Protein AF-A0A7W0GAB4-F1 (afdb_monomer)

Solvent-accessible surface area (backbone atoms only — not comparable to full-atom values): 3569 Å² total; per-residue (Å²): 118,80,61,60,60,51,51,49,52,53,49,52,50,52,48,52,66,68,62,58,57,49,72,66,56,50,52,33,53,49,24,54,51,51,15,66,77,70,69,44,95,70,44,62,47,76,40,66,31,98,84,72,81,50,75,68,42,78,38,103

Mean predicted aligned error: 10.95 Å

Radius of gyration: 18.11 Å; Cα contacts (8 Å, |Δi|>4): 45; chains: 1; bounding box: 40×14×54 Å

Sequence (60 aa):
MPETDRLLGLIDAGIALSSELSLDDLLRKLAETAAALTGARYAALGVIDPSGTGLERFVN

Structure (mmCIF, N/CA/C/O backbone):
data_AF-A0A7W0GAB4-F1
#
_entry.id   AF-A0A7W0GAB4-F1
#
loop_
_atom_site.group_PDB
_atom_site.id
_atom_site.type_symbol
_atom_site.label_atom_id
_atom_site.label_alt_id
_atom_site.label_comp_id
_atom_site.label_asym_id
_atom_site.label_entity_id
_atom_site.label_seq_id
_atom_site.pdbx_PDB_ins_code
_atom_site.Cartn_x
_atom_site.Cartn_y
_atom_site.Cartn_z
_atom_site.occupancy
_atom_site.B_iso_or_equiv
_atom_site.auth_seq_id
_atom_site.auth_comp_id
_atom_site.auth_asym_id
_atom_site.auth_atom_id
_atom_site.pdbx_PDB_model_num
ATOM 1 N N . MET A 1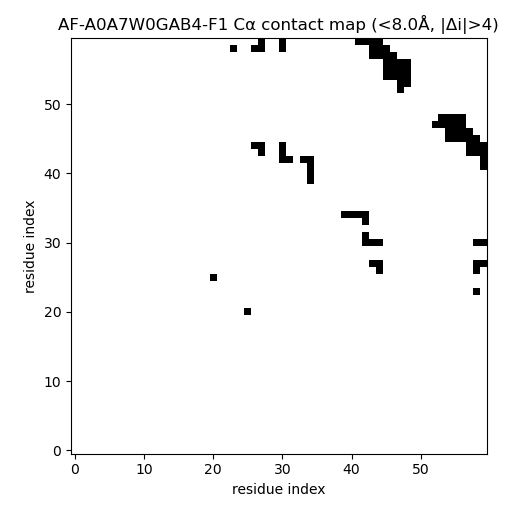 1 ? 22.274 1.902 33.444 1.00 54.94 1 MET A N 1
ATOM 2 C CA . MET A 1 1 ? 21.835 0.506 33.654 1.00 54.94 1 MET A CA 1
ATOM 3 C C . MET A 1 1 ? 21.706 -0.124 32.269 1.00 54.94 1 MET A C 1
ATOM 5 O O . MET A 1 1 ? 20.738 0.181 31.592 1.00 54.94 1 MET A O 1
ATOM 9 N N . PRO A 1 2 ? 22.679 -0.929 31.806 1.00 61.69 2 PRO A N 1
ATOM 10 C CA . PRO A 1 2 ? 22.768 -1.416 30.414 1.00 61.69 2 PRO A CA 1
ATOM 11 C C . PRO A 1 2 ? 21.694 -2.452 30.019 1.00 61.69 2 PRO A C 1
ATOM 13 O O . P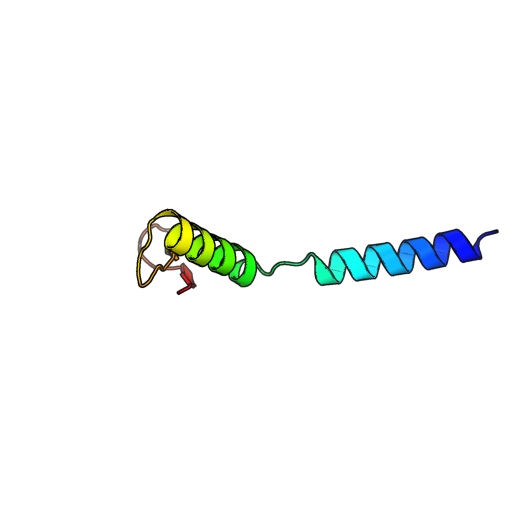RO A 1 2 ? 21.747 -3.032 28.935 1.00 61.69 2 PRO A O 1
ATOM 16 N N . GLU A 1 3 ? 20.762 -2.742 30.925 1.00 66.94 3 GLU A N 1
ATOM 17 C CA . GLU A 1 3 ? 19.671 -3.702 30.749 1.00 66.94 3 GLU A CA 1
ATOM 18 C C . GLU A 1 3 ? 18.441 -3.040 30.120 1.00 66.94 3 GLU A C 1
ATOM 20 O O . GLU A 1 3 ? 17.824 -3.614 29.227 1.00 66.94 3 GLU A O 1
ATOM 25 N N . THR A 1 4 ? 18.156 -1.788 30.494 1.00 74.69 4 THR A N 1
ATOM 26 C CA . THR A 1 4 ? 17.096 -0.974 29.884 1.00 74.69 4 THR A CA 1
ATOM 27 C C . THR A 1 4 ? 17.399 -0.692 28.414 1.00 74.69 4 THR A C 1
ATOM 29 O O . THR A 1 4 ? 16.523 -0.872 27.580 1.00 74.69 4 THR A O 1
ATOM 32 N N . ASP A 1 5 ? 18.649 -0.359 28.076 1.00 75.25 5 ASP A N 1
ATOM 33 C CA . ASP A 1 5 ? 19.056 -0.094 26.687 1.00 75.25 5 ASP A CA 1
ATOM 34 C C . ASP A 1 5 ? 18.970 -1.353 25.807 1.00 75.25 5 ASP A C 1
ATOM 36 O O . ASP A 1 5 ? 18.595 -1.281 24.638 1.00 75.25 5 ASP A O 1
ATOM 40 N N . ARG A 1 6 ? 19.251 -2.536 26.374 1.00 74.50 6 ARG A N 1
ATOM 41 C CA . ARG A 1 6 ? 19.075 -3.822 25.679 1.00 74.50 6 ARG A CA 1
ATOM 42 C C . ARG A 1 6 ? 17.609 -4.191 25.487 1.00 74.50 6 ARG A C 1
ATOM 44 O O . ARG A 1 6 ? 17.254 -4.710 24.433 1.00 74.50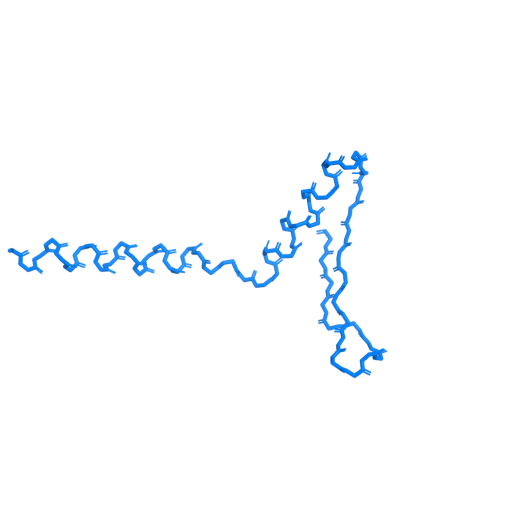 6 ARG A O 1
ATOM 51 N N . LEU A 1 7 ? 16.770 -3.926 26.485 1.00 78.81 7 LEU A N 1
ATOM 52 C CA . LEU A 1 7 ? 15.329 -4.145 26.394 1.00 78.81 7 LEU A CA 1
ATOM 53 C C . LEU A 1 7 ? 14.694 -3.214 25.353 1.00 78.81 7 LEU A C 1
ATOM 55 O O . LEU A 1 7 ? 13.906 -3.674 24.534 1.00 78.81 7 LEU A O 1
ATOM 59 N N . LEU A 1 8 ? 15.081 -1.937 25.345 1.00 74.50 8 LEU A N 1
ATOM 60 C CA . LEU A 1 8 ? 14.652 -0.964 24.340 1.00 74.50 8 LEU A CA 1
ATOM 61 C C . LEU A 1 8 ? 15.104 -1.378 22.935 1.00 74.50 8 LEU A C 1
ATOM 63 O O . LEU A 1 8 ? 14.284 -1.400 22.026 1.00 74.50 8 LEU A O 1
ATOM 67 N N . GLY A 1 9 ? 16.352 -1.830 22.773 1.00 81.06 9 GLY A N 1
ATOM 68 C CA . GLY A 1 9 ? 16.836 -2.351 21.491 1.00 81.06 9 GLY A CA 1
ATOM 69 C C . GLY A 1 9 ?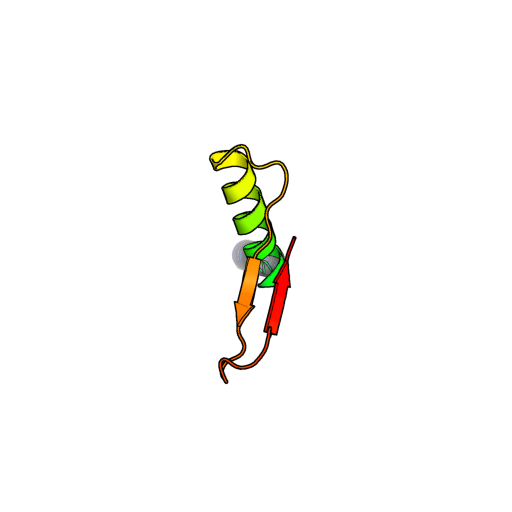 16.086 -3.598 21.000 1.00 81.06 9 GLY A C 1
ATOM 70 O O . GLY A 1 9 ? 15.886 -3.763 19.799 1.00 81.06 9 GLY A O 1
ATOM 71 N N . LEU A 1 10 ? 15.626 -4.467 21.909 1.00 81.81 10 LEU A N 1
ATOM 72 C CA . LEU A 1 10 ? 14.807 -5.631 21.556 1.00 81.81 10 LEU A CA 1
ATOM 73 C C . LEU A 1 10 ? 13.374 -5.233 21.167 1.00 81.81 10 LEU A C 1
ATOM 75 O O . LEU A 1 10 ? 12.799 -5.832 20.260 1.00 81.81 10 LEU A O 1
ATOM 79 N N . ILE A 1 11 ? 12.813 -4.215 21.825 1.00 78.44 11 ILE A N 1
ATOM 80 C CA . ILE A 1 11 ? 11.511 -3.634 21.477 1.00 78.44 11 ILE A CA 1
ATOM 81 C C . ILE A 1 11 ? 11.584 -2.967 20.100 1.00 78.44 11 ILE A C 1
ATOM 83 O O . ILE A 1 11 ? 10.725 -3.239 19.268 1.00 78.44 11 ILE A O 1
ATOM 87 N N . ASP A 1 12 ? 12.627 -2.186 19.817 1.00 71.62 12 ASP A N 1
ATOM 88 C CA . ASP A 1 12 ? 12.832 -1.547 18.511 1.00 71.62 12 ASP A CA 1
ATOM 89 C C . ASP A 1 12 ? 13.036 -2.576 17.393 1.00 71.62 12 ASP A C 1
ATOM 91 O O . ASP A 1 12 ? 12.456 -2.438 16.319 1.00 71.62 12 ASP A O 1
ATOM 95 N N . ALA A 1 13 ? 13.787 -3.654 17.647 1.00 72.12 13 ALA A N 1
ATOM 96 C CA . ALA A 1 13 ? 13.912 -4.766 16.706 1.00 72.12 13 ALA A CA 1
ATOM 97 C C . ALA A 1 13 ? 12.568 -5.481 16.482 1.00 72.12 13 ALA A C 1
ATOM 99 O O . ALA A 1 13 ? 12.230 -5.805 15.349 1.00 72.12 13 ALA A O 1
ATOM 100 N N . GLY A 1 14 ? 11.767 -5.683 17.534 1.00 64.75 14 GLY A N 1
ATOM 101 C CA . GLY A 1 14 ? 10.417 -6.241 17.426 1.00 64.75 14 GLY A CA 1
ATOM 102 C C . GLY A 1 14 ? 9.456 -5.336 16.649 1.00 64.75 14 GLY A C 1
ATOM 103 O O . GLY A 1 14 ? 8.685 -5.822 15.824 1.00 64.75 14 GLY A O 1
ATOM 104 N N . ILE A 1 15 ? 9.546 -4.019 16.850 1.00 69.62 15 ILE A N 1
ATOM 105 C CA . ILE A 1 15 ? 8.772 -3.017 16.111 1.00 69.62 15 ILE A CA 1
ATOM 106 C C . ILE A 1 15 ? 9.211 -2.983 14.648 1.00 69.62 15 ILE A C 1
ATOM 108 O O . ILE A 1 15 ? 8.341 -2.981 13.783 1.00 69.62 15 ILE A O 1
ATOM 112 N N . ALA A 1 16 ? 10.514 -3.017 14.357 1.00 62.78 16 ALA A N 1
ATOM 113 C CA . ALA A 1 16 ? 11.054 -3.070 12.998 1.00 62.78 16 ALA A CA 1
ATOM 114 C C . ALA A 1 16 ? 10.635 -4.353 12.262 1.00 62.78 16 ALA A C 1
ATOM 116 O O . ALA A 1 16 ? 10.170 -4.271 11.130 1.00 62.78 16 ALA A O 1
ATOM 117 N N . LEU A 1 17 ? 10.680 -5.507 12.936 1.00 59.66 17 LEU A N 1
ATOM 118 C CA . LEU A 1 17 ? 10.171 -6.781 12.415 1.00 59.66 17 LEU A CA 1
ATOM 119 C C . LEU A 1 17 ? 8.647 -6.762 12.195 1.00 59.66 17 LEU A C 1
ATOM 121 O O . LEU A 1 17 ? 8.156 -7.411 11.281 1.00 59.66 17 LEU A O 1
ATOM 125 N N . SER A 1 18 ? 7.886 -6.011 13.002 1.00 60.03 18 SER A N 1
ATOM 126 C CA . SER A 1 18 ? 6.434 -5.826 12.812 1.00 60.03 18 SER A CA 1
ATOM 127 C C . SER A 1 18 ? 6.059 -4.709 11.823 1.00 60.03 18 SER A C 1
ATOM 129 O O . SER A 1 18 ? 4.924 -4.664 11.352 1.00 60.03 18 SER A O 1
ATOM 131 N N . SER A 1 19 ? 7.000 -3.804 11.530 1.00 59.31 19 SER A N 1
ATOM 132 C CA . SER A 1 19 ? 6.866 -2.666 10.606 1.00 59.31 19 SER A CA 1
ATOM 133 C C . SER A 1 19 ? 7.437 -2.959 9.220 1.00 59.31 19 SER A C 1
ATOM 135 O O . SER A 1 19 ? 7.295 -2.125 8.325 1.00 59.31 19 SER A O 1
ATOM 137 N N . GLU A 1 20 ? 8.019 -4.143 9.004 1.00 57.34 20 GLU A N 1
ATOM 138 C CA . GLU A 1 20 ? 8.046 -4.769 7.684 1.00 57.34 20 GLU A CA 1
ATOM 139 C C . GLU A 1 20 ? 6.594 -5.046 7.259 1.00 57.34 20 GLU A C 1
ATOM 141 O O . GLU A 1 20 ? 6.106 -6.173 7.294 1.00 57.34 20 GLU A O 1
ATOM 146 N N . LEU A 1 21 ? 5.874 -4.004 6.820 1.00 59.38 21 LEU A N 1
ATOM 147 C CA . LEU A 1 21 ? 4.858 -4.234 5.806 1.00 59.38 21 LEU A CA 1
ATOM 148 C C . LEU A 1 21 ? 5.642 -4.759 4.617 1.00 59.38 21 LEU A C 1
ATOM 150 O O . LEU A 1 21 ? 6.360 -4.001 3.958 1.00 59.38 21 LEU A O 1
ATOM 154 N N . SER A 1 22 ? 5.517 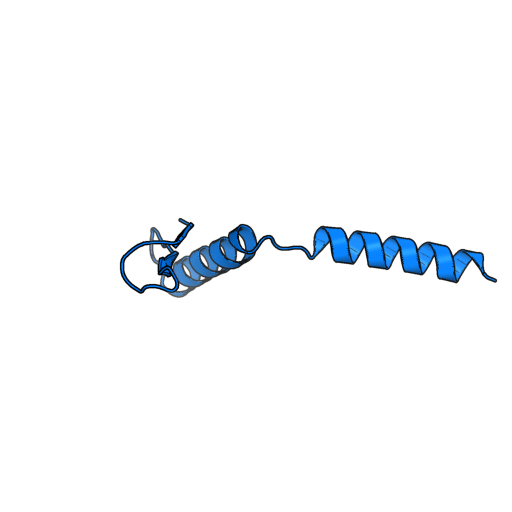-6.057 4.351 1.00 74.62 22 SER A N 1
ATOM 155 C CA . SER A 1 22 ? 5.885 -6.565 3.042 1.00 74.62 22 SER A CA 1
ATOM 156 C C . SER A 1 22 ? 5.270 -5.618 2.007 1.00 74.62 22 SER A C 1
ATOM 158 O O . SER A 1 22 ? 4.178 -5.075 2.214 1.00 74.62 22 SER A O 1
ATOM 160 N N . LEU A 1 23 ? 5.975 -5.358 0.906 1.00 76.31 23 LEU A N 1
ATOM 161 C CA . LEU A 1 23 ? 5.437 -4.497 -0.145 1.00 76.31 23 LEU A CA 1
ATOM 162 C C . LEU A 1 23 ? 4.009 -4.940 -0.529 1.00 76.31 23 LEU A C 1
ATOM 164 O O . LEU A 1 23 ? 3.156 -4.098 -0.773 1.00 76.31 23 LEU A O 1
ATOM 168 N N . ASP A 1 24 ? 3.706 -6.240 -0.459 1.00 79.94 24 ASP A N 1
ATOM 169 C CA . ASP A 1 24 ? 2.352 -6.777 -0.632 1.00 79.94 24 ASP A CA 1
ATOM 170 C C . ASP A 1 24 ? 1.336 -6.210 0.360 1.00 79.94 24 ASP A C 1
ATOM 172 O O . ASP A 1 24 ? 0.260 -5.779 -0.052 1.00 79.94 24 ASP A O 1
ATOM 176 N N . ASP A 1 25 ? 1.657 -6.178 1.650 1.00 82.94 25 ASP A N 1
ATOM 177 C CA . ASP A 1 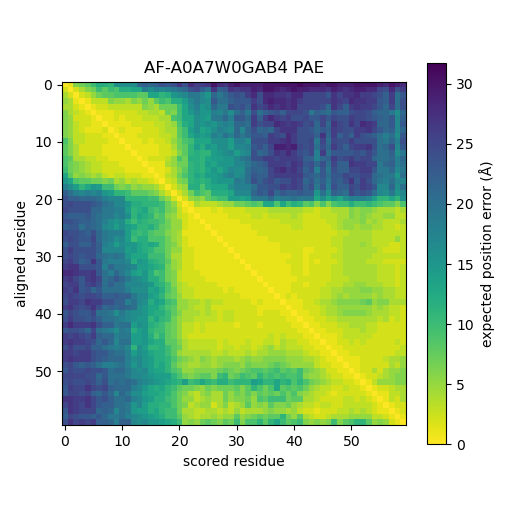25 ? 0.741 -5.696 2.683 1.00 82.94 25 ASP A CA 1
ATOM 178 C C . ASP A 1 25 ? 0.515 -4.186 2.587 1.00 82.94 25 ASP A C 1
ATOM 180 O O . ASP A 1 25 ? -0.605 -3.711 2.794 1.00 82.94 25 ASP A O 1
ATOM 184 N N . LEU A 1 26 ? 1.551 -3.422 2.220 1.00 84.44 26 LEU A N 1
ATOM 185 C CA . LEU A 1 26 ? 1.415 -1.983 1.995 1.00 84.44 26 LEU A CA 1
ATOM 186 C C . LEU A 1 26 ? 0.512 -1.696 0.792 1.00 84.44 26 LEU A C 1
ATOM 188 O O . LEU A 1 26 ? -0.402 -0.873 0.883 1.00 84.44 26 LEU A O 1
ATOM 192 N N . LEU A 1 27 ? 0.750 -2.387 -0.325 1.00 87.69 27 LEU A N 1
ATOM 193 C CA . LEU A 1 27 ? -0.040 -2.230 -1.543 1.00 87.69 27 LEU A CA 1
ATOM 194 C C . LEU A 1 27 ? -1.494 -2.685 -1.334 1.00 87.69 27 LEU A C 1
ATOM 196 O O . LEU A 1 27 ? -2.410 -2.015 -1.815 1.00 87.69 27 LEU A O 1
ATOM 200 N N . ARG A 1 28 ? -1.726 -3.766 -0.575 1.00 87.56 28 ARG A N 1
ATOM 201 C CA . ARG A 1 28 ? -3.077 -4.230 -0.215 1.00 87.56 28 ARG A CA 1
ATOM 202 C C . ARG A 1 28 ? -3.822 -3.179 0.601 1.00 87.56 28 ARG A C 1
ATOM 204 O O . ARG A 1 28 ? -4.917 -2.771 0.225 1.00 87.56 28 ARG A O 1
ATOM 211 N N . LYS A 1 29 ? -3.195 -2.655 1.657 1.00 87.81 29 LYS A N 1
ATOM 212 C CA . LYS A 1 29 ? -3.797 -1.617 2.506 1.00 87.81 29 LYS A CA 1
ATOM 213 C C . LYS A 1 29 ? -4.119 -0.341 1.727 1.00 87.81 29 LYS A C 1
ATOM 215 O O . LYS A 1 29 ? -5.123 0.320 2.002 1.00 87.81 29 LYS A O 1
ATOM 220 N N . LEU A 1 30 ? -3.293 0.007 0.741 1.00 87.12 30 LEU A N 1
ATOM 221 C CA . LEU A 1 30 ? -3.552 1.131 -0.155 1.00 87.12 30 LEU A CA 1
ATOM 222 C C . LEU A 1 30 ? -4.797 0.894 -1.025 1.00 87.12 30 LEU A C 1
ATOM 224 O O . LEU A 1 30 ? -5.650 1.779 -1.105 1.00 87.12 30 LEU A O 1
ATOM 228 N N . ALA A 1 31 ? -4.929 -0.292 -1.629 1.00 92.12 31 ALA A N 1
ATOM 229 C CA . ALA A 1 31 ? -6.097 -0.660 -2.430 1.00 92.12 31 ALA A CA 1
ATOM 230 C C . ALA A 1 31 ? -7.388 -0.654 -1.590 1.00 92.12 31 ALA A C 1
ATOM 232 O O . ALA A 1 31 ? -8.382 -0.048 -1.993 1.00 92.12 31 ALA A O 1
ATOM 233 N N . GLU A 1 32 ? -7.352 -1.232 -0.387 1.00 92.25 32 GLU A N 1
ATOM 234 C CA . GLU A 1 32 ? -8.474 -1.232 0.562 1.00 92.25 32 GLU A CA 1
ATOM 235 C C . GLU A 1 32 ? -8.888 0.190 0.966 1.00 92.25 32 GLU A C 1
ATOM 237 O O . GLU A 1 32 ? -10.072 0.535 0.961 1.00 92.25 32 GLU A O 1
ATOM 242 N N . THR A 1 33 ? -7.910 1.047 1.269 1.00 92.06 33 THR A N 1
ATOM 243 C CA . THR A 1 33 ? -8.164 2.446 1.642 1.00 92.06 33 THR A CA 1
ATOM 244 C C . THR A 1 33 ? -8.798 3.214 0.481 1.00 92.06 33 THR A C 1
ATOM 246 O O . THR A 1 33 ? -9.762 3.953 0.680 1.00 92.06 33 THR A O 1
ATOM 249 N N . ALA A 1 34 ? -8.310 3.018 -0.746 1.00 91.25 34 ALA A N 1
ATOM 250 C CA . ALA A 1 34 ? -8.890 3.636 -1.935 1.00 91.25 34 ALA A CA 1
ATOM 251 C C . ALA A 1 34 ? -10.325 3.146 -2.201 1.00 91.25 34 ALA A C 1
ATOM 253 O O . ALA A 1 34 ? -11.192 3.957 -2.537 1.00 91.25 34 ALA A O 1
ATOM 254 N N . ALA A 1 35 ? -10.608 1.854 -1.999 1.00 95.12 35 ALA A N 1
ATOM 255 C CA . ALA A 1 35 ? -11.962 1.309 -2.105 1.00 95.12 35 ALA A CA 1
ATOM 256 C C . ALA A 1 35 ? -12.916 1.983 -1.112 1.00 95.12 35 ALA A C 1
ATOM 258 O O . ALA A 1 35 ? -13.985 2.457 -1.498 1.00 95.12 35 ALA A O 1
ATOM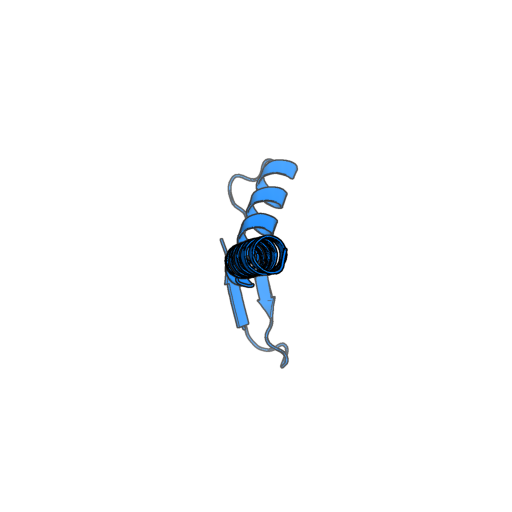 259 N N . ALA A 1 36 ? -12.497 2.093 0.151 1.00 93.38 36 ALA A N 1
ATOM 260 C CA . ALA A 1 36 ? -13.285 2.722 1.204 1.00 93.38 36 ALA A CA 1
ATOM 261 C C . ALA A 1 36 ? -13.573 4.203 0.908 1.00 93.38 36 ALA A C 1
ATOM 263 O O . ALA A 1 36 ? -14.708 4.652 1.062 1.00 93.38 36 ALA A O 1
ATOM 264 N N . LEU A 1 37 ? -12.571 4.952 0.435 1.00 93.38 37 LEU A N 1
ATOM 265 C CA . LEU A 1 37 ? -12.712 6.375 0.103 1.00 93.38 37 LEU A CA 1
ATOM 266 C C . LEU A 1 37 ? -13.607 6.626 -1.116 1.00 93.38 37 LEU A C 1
ATOM 268 O O . LEU A 1 37 ? -14.279 7.652 -1.186 1.00 93.38 37 LEU A O 1
ATOM 272 N N . THR A 1 38 ? -13.611 5.708 -2.079 1.00 94.19 38 THR A N 1
ATOM 273 C CA . THR A 1 38 ? -14.404 5.830 -3.314 1.00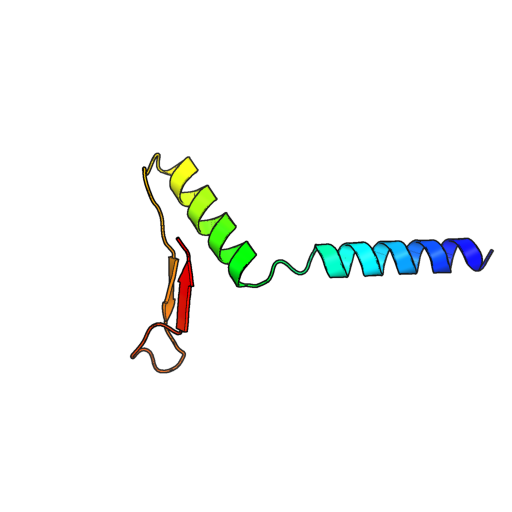 94.19 38 THR A CA 1
ATOM 274 C C . THR A 1 38 ? -15.786 5.187 -3.208 1.00 94.19 38 THR A C 1
ATOM 276 O O . THR A 1 38 ? -16.617 5.378 -4.095 1.00 94.19 38 THR A O 1
ATOM 279 N N . GLY A 1 39 ? -16.048 4.418 -2.145 1.00 92.56 39 GLY A N 1
ATOM 280 C CA . GLY A 1 39 ? -17.246 3.587 -2.021 1.00 92.56 39 GLY A CA 1
ATOM 281 C C . GLY A 1 39 ? -17.275 2.423 -3.018 1.00 92.56 39 GLY A C 1
ATOM 282 O O . GLY A 1 39 ? -18.341 1.866 -3.289 1.00 92.56 39 GLY A O 1
ATOM 283 N N . ALA A 1 40 ? -16.128 2.067 -3.601 1.00 95.12 40 ALA A N 1
ATOM 284 C CA . ALA A 1 40 ? -16.041 0.977 -4.555 1.00 95.12 40 ALA A CA 1
ATOM 285 C C . ALA A 1 40 ? -16.229 -0.370 -3.848 1.00 95.12 40 ALA A C 1
ATOM 287 O O . ALA A 1 40 ? -15.652 -0.636 -2.796 1.00 95.12 40 ALA A O 1
ATOM 288 N N . ARG A 1 41 ? -17.013 -1.260 -4.467 1.00 90.12 41 ARG A N 1
ATOM 289 C CA . ARG A 1 41 ? -17.232 -2.623 -3.957 1.00 90.12 41 ARG A CA 1
ATOM 290 C C . ARG A 1 41 ? -15.955 -3.473 -3.985 1.00 90.12 41 ARG A C 1
ATOM 292 O O . ARG A 1 41 ? -15.842 -4.411 -3.205 1.00 90.12 41 ARG A O 1
ATOM 299 N N . TYR A 1 42 ? -15.034 -3.155 -4.894 1.00 91.25 42 TYR A N 1
ATOM 300 C CA . TYR A 1 42 ? -13.769 -3.853 -5.102 1.00 91.25 42 TYR A CA 1
ATOM 301 C C . TYR A 1 42 ? -12.699 -2.852 -5.546 1.00 91.25 42 TYR A C 1
ATOM 303 O O . TYR A 1 42 ? -13.003 -1.939 -6.316 1.00 91.25 42 TYR A O 1
ATOM 311 N N . ALA A 1 43 ? -11.456 -3.056 -5.112 1.00 90.31 43 ALA A N 1
ATOM 312 C CA . ALA A 1 43 ? -10.285 -2.367 -5.641 1.00 90.31 43 ALA A CA 1
ATOM 313 C C . ALA A 1 43 ? -9.136 -3.359 -5.796 1.00 90.31 43 ALA A C 1
ATOM 315 O O . ALA A 1 43 ? -9.037 -4.324 -5.051 1.00 90.31 43 ALA A O 1
ATOM 316 N N . ALA A 1 44 ? -8.277 -3.107 -6.774 1.00 92.44 44 ALA A N 1
ATOM 317 C CA . ALA A 1 44 ? -7.067 -3.873 -6.998 1.00 92.44 44 ALA A CA 1
ATOM 318 C C . ALA A 1 44 ? -5.970 -2.934 -7.498 1.00 92.44 44 ALA A C 1
ATOM 320 O O . ALA A 1 44 ? -6.260 -1.905 -8.114 1.00 92.44 44 ALA A O 1
ATOM 321 N N . LEU A 1 45 ? -4.716 -3.291 -7.244 1.00 89.50 45 LEU A N 1
ATOM 322 C CA . LEU A 1 45 ? -3.551 -2.527 -7.658 1.00 89.50 45 LEU A CA 1
ATOM 323 C C . LEU A 1 45 ? -2.567 -3.443 -8.389 1.00 89.50 45 LEU A C 1
ATOM 325 O O . LEU A 1 45 ? -2.147 -4.477 -7.872 1.00 89.50 45 LEU A O 1
ATOM 329 N N . GLY A 1 46 ? -2.214 -3.042 -9.609 1.00 90.69 46 GLY A N 1
ATOM 330 C CA . GLY A 1 46 ? -1.217 -3.708 -10.437 1.00 90.69 46 GLY A CA 1
ATOM 331 C C . GLY A 1 46 ? 0.081 -2.906 -10.498 1.00 90.69 46 GLY A C 1
ATOM 332 O O . GLY A 1 46 ? 0.044 -1.704 -10.756 1.00 90.69 46 GLY A O 1
ATOM 333 N N . VAL A 1 47 ? 1.217 -3.569 -10.287 1.00 89.00 47 VAL A N 1
ATOM 334 C CA . VAL A 1 47 ? 2.561 -3.005 -10.469 1.00 89.00 47 VAL A CA 1
ATOM 335 C C . VAL A 1 47 ? 3.132 -3.556 -11.766 1.00 89.00 47 VAL A C 1
ATOM 337 O O . VAL A 1 47 ? 3.219 -4.771 -11.937 1.00 89.00 47 VAL A O 1
ATOM 340 N N . ILE A 1 48 ? 3.483 -2.663 -12.684 1.00 90.88 48 ILE A N 1
ATOM 341 C CA . ILE A 1 48 ? 4.094 -3.015 -13.967 1.00 90.88 48 ILE A CA 1
ATOM 342 C C . ILE A 1 48 ? 5.575 -3.316 -13.747 1.00 90.88 48 ILE A C 1
ATOM 344 O O . ILE A 1 48 ? 6.225 -2.630 -12.959 1.00 90.88 48 ILE A O 1
ATOM 348 N N . ASP A 1 49 ? 6.088 -4.328 -14.443 1.00 88.88 49 ASP A N 1
ATOM 349 C CA . ASP A 1 49 ? 7.507 -4.668 -14.382 1.00 88.88 49 ASP A CA 1
ATOM 350 C C . ASP A 1 49 ? 8.409 -3.551 -14.952 1.00 88.88 49 ASP A C 1
ATOM 352 O O . ASP A 1 49 ? 7.942 -2.679 -15.696 1.00 88.88 49 ASP A O 1
ATOM 356 N N . PRO A 1 50 ? 9.725 -3.566 -14.671 1.00 86.62 50 PRO A N 1
ATOM 357 C CA . PRO A 1 50 ? 10.635 -2.524 -15.147 1.00 86.62 50 PRO A CA 1
ATOM 358 C C . PRO A 1 50 ? 10.756 -2.433 -16.676 1.00 86.62 50 PRO A C 1
ATOM 360 O O . PRO A 1 50 ? 11.214 -1.415 -17.191 1.00 86.62 50 PRO A O 1
ATOM 363 N N . SER A 1 51 ? 10.381 -3.489 -17.408 1.00 91.19 51 SER A N 1
ATOM 364 C CA . SER A 1 51 ? 10.376 -3.502 -18.875 1.00 91.19 51 SER A CA 1
ATOM 365 C C . SER A 1 51 ? 9.124 -2.848 -19.466 1.00 91.19 51 SER A C 1
ATOM 367 O O . SER A 1 51 ? 9.105 -2.532 -20.654 1.00 91.19 51 SER A O 1
ATOM 369 N N . GLY A 1 52 ? 8.082 -2.635 -18.658 1.00 86.69 52 GLY A N 1
ATOM 370 C CA . GLY A 1 52 ? 6.809 -2.076 -19.099 1.00 86.69 52 GLY A CA 1
ATOM 371 C C . GLY A 1 52 ? 5.929 -3.060 -19.873 1.00 86.69 52 GLY A C 1
ATOM 372 O O . GLY A 1 52 ? 4.921 -2.641 -20.439 1.00 86.69 52 GLY A O 1
ATOM 373 N N . THR A 1 53 ? 6.307 -4.339 -19.955 1.00 89.88 53 THR A N 1
ATOM 374 C CA . THR A 1 53 ? 5.645 -5.315 -20.843 1.00 89.88 53 THR A CA 1
ATOM 375 C C . THR A 1 53 ? 4.734 -6.295 -20.113 1.00 89.88 53 THR A C 1
ATOM 377 O O . THR A 1 53 ? 3.861 -6.897 -20.740 1.00 89.88 53 THR A O 1
ATOM 380 N N . GLY A 1 54 ? 4.889 -6.419 -18.796 1.00 87.12 54 GLY A N 1
ATOM 381 C CA . GLY A 1 54 ? 4.127 -7.335 -17.965 1.00 87.12 54 GLY A CA 1
ATOM 382 C C . GLY A 1 54 ? 3.812 -6.780 -16.581 1.00 87.12 54 GLY A C 1
ATOM 383 O O . GLY A 1 54 ? 4.149 -5.653 -16.215 1.00 87.12 54 GLY A O 1
ATOM 384 N N . LEU A 1 55 ? 3.099 -7.599 -15.814 1.00 88.44 55 LEU A N 1
ATOM 385 C CA . LEU A 1 55 ? 2.694 -7.293 -14.453 1.00 88.44 55 LEU A CA 1
ATOM 386 C C . LEU A 1 55 ? 3.665 -7.971 -13.484 1.00 88.44 55 LEU A C 1
ATOM 388 O O . LEU A 1 55 ? 3.732 -9.196 -13.433 1.00 88.44 55 LEU A O 1
ATOM 392 N N . GLU A 1 56 ? 4.398 -7.177 -12.713 1.00 85.06 56 GLU A N 1
ATOM 393 C CA . GLU A 1 56 ? 5.300 -7.670 -11.671 1.00 85.06 56 GLU A CA 1
ATOM 394 C C . GLU A 1 56 ? 4.527 -8.109 -10.424 1.00 85.06 56 GLU A C 1
ATOM 396 O O . GLU A 1 56 ? 4.900 -9.077 -9.760 1.00 85.06 56 GLU A O 1
ATOM 401 N N . ARG A 1 57 ? 3.430 -7.413 -10.098 1.00 82.75 57 ARG A N 1
ATOM 402 C CA . ARG A 1 57 ? 2.629 -7.705 -8.905 1.00 82.75 57 ARG A CA 1
ATOM 403 C C . ARG A 1 57 ? 1.174 -7.309 -9.077 1.00 82.75 57 ARG A C 1
ATOM 405 O O . ARG A 1 57 ? 0.858 -6.322 -9.736 1.00 82.75 57 ARG A O 1
ATOM 412 N N . PHE A 1 58 ? 0.297 -8.057 -8.422 1.00 85.12 58 PHE A N 1
ATOM 413 C CA . PHE A 1 58 ? -1.128 -7.772 -8.360 1.00 85.12 58 PHE A CA 1
ATOM 414 C C . PHE A 1 58 ? -1.635 -7.976 -6.937 1.00 85.12 58 PHE A C 1
ATOM 416 O O . PHE A 1 58 ? -1.389 -9.027 -6.347 1.00 85.12 58 PHE A O 1
ATOM 423 N N . VAL A 1 59 ? -2.355 -6.992 -6.407 1.00 83.25 59 VAL A N 1
ATOM 424 C CA . VAL A 1 59 ? -3.062 -7.088 -5.122 1.00 83.25 59 VAL A CA 1
ATOM 425 C C . VAL A 1 59 ? -4.533 -6.738 -5.322 1.00 83.25 59 VAL A C 1
ATOM 427 O O . VAL A 1 59 ? -4.847 -5.879 -6.148 1.00 83.25 59 VAL A 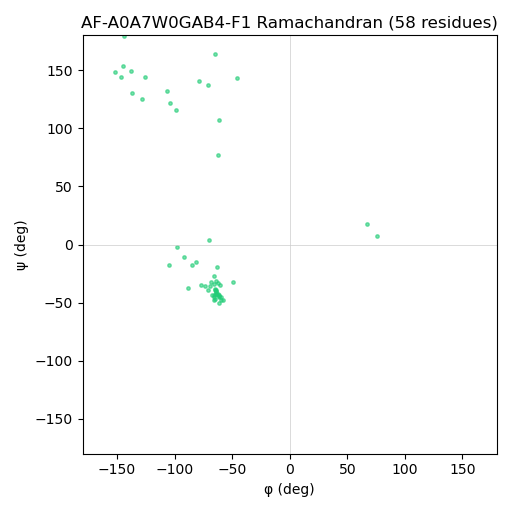O 1
ATOM 430 N N . ASN A 1 60 ? -5.428 -7.403 -4.594 1.00 79.19 60 ASN A N 1
ATOM 431 C CA . ASN A 1 60 ? -6.881 -7.219 -4.647 1.00 79.19 60 ASN A CA 1
ATOM 432 C C . ASN A 1 60 ? -7.527 -7.308 -3.263 1.00 79.19 60 ASN A C 1
ATOM 434 O O . ASN A 1 60 ? -6.801 -7.646 -2.299 1.00 79.19 60 ASN A O 1
#

Foldseek 3Di:
DVVVVVVVVVVVVVVVVVPPPPPQNVQQVVQVVVCVVVVNPGGKDFDADPVNPDTPDIYD

Secondary structure (DSSP, 8-state):
-HHHHHHHHHHHHHHHHHH---HHHHHHHHHHHHHHHHT-S---EEEEPTTSSSEEEEE-

pLDDT: mean 81.29, std 11.27, range [54.94, 95.12]